Protein AF-A0A527VVX3-F1 (afdb_monomer)

Secondary structure (DSSP, 8-state):
-HHHHHHHHHHHHHHHHHHHHHHS--TTS--HHHHHHHHHHHHHHHHHHHHHTTSS-HHHHHHHHHHHHHHHHHHHHHSS--TTHHHHHHHHHHHHHHHHHHHHHHHHHHHHHH---

Radius of gyration: 27.34 Å; Cα contacts (8 Å, |Δi|>4): 27; chains: 1; bounding box: 59×24×74 Å

Solvent-accessible surface area (backbone atoms only — not comparable to full-atom values): 6776 Å² total; per-residue (Å²): 107,70,66,59,53,51,52,50,50,52,51,52,51,54,52,48,64,62,47,48,67,74,68,53,63,68,82,81,56,75,57,79,50,60,62,54,48,52,54,54,52,52,51,53,54,48,51,52,50,35,42,76,68,64,77,40,56,72,73,59,48,52,54,50,50,53,51,54,51,53,51,52,53,51,40,60,53,63,70,52,68,63,80,71,58,60,55,60,54,49,52,53,50,50,53,51,52,50,57,62,51,44,54,60,53,49,52,52,52,49,42,71,73,74,47,81,135

Sequence (117 aa):
MLFWVIAAILTLGASLAVLLPLTGGMKGASAPGDHDLEVYRDQLSELDRDVARGLIQPGEAEEARAEIGRRILRLGAAERPASASASSSRGIRLVASLAVLAVPLLSWGLYGVLGSP

Mean predicted aligned error: 15.6 Å

pLDDT: mean 73.77, std 14.81, range [43.34, 94.0]

Structure (mmCIF, N/CA/C/O backbone):
data_AF-A0A527VVX3-F1
#
_entry.id   AF-A0A527VVX3-F1
#
loop_
_atom_site.group_PDB
_atom_site.id
_atom_site.type_symbol
_atom_site.label_atom_id
_atom_site.label_alt_id
_atom_site.label_comp_id
_atom_site.label_asym_id
_atom_site.label_entity_id
_atom_site.label_seq_id
_atom_site.pdbx_PDB_ins_code
_atom_site.Cartn_x
_atom_site.Cartn_y
_atom_site.Cartn_z
_atom_site.occupancy
_atom_site.B_iso_or_equiv
_atom_site.auth_seq_id
_atom_site.auth_comp_id
_atom_site.auth_asym_id
_atom_site.auth_atom_id
_atom_site.pdbx_PDB_model_num
ATOM 1 N N . MET A 1 1 ? 18.051 0.541 -43.950 1.00 62.31 1 MET A N 1
ATOM 2 C CA . MET A 1 1 ? 16.821 1.240 -43.507 1.00 62.31 1 MET A CA 1
ATOM 3 C C . MET A 1 1 ? 15.916 0.354 -42.662 1.00 62.31 1 MET A C 1
ATOM 5 O O . MET A 1 1 ? 15.690 0.702 -41.515 1.00 62.31 1 MET A O 1
ATOM 9 N N . LEU A 1 2 ? 15.484 -0.817 -43.148 1.00 69.88 2 LEU A N 1
ATO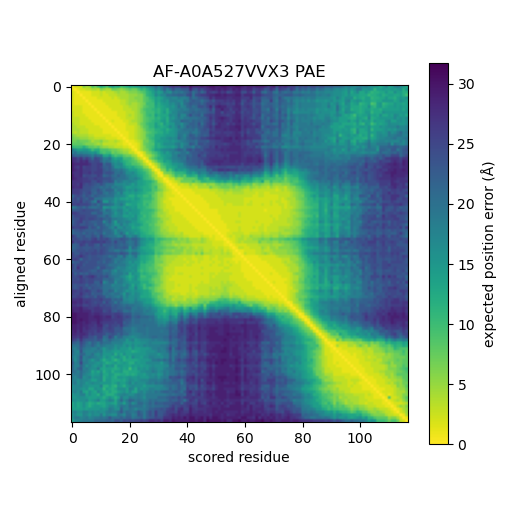M 10 C CA . LEU A 1 2 ? 14.650 -1.751 -42.370 1.00 69.88 2 LEU A CA 1
ATOM 11 C C . LEU A 1 2 ? 15.281 -2.163 -41.024 1.00 69.88 2 LEU A C 1
ATOM 13 O O . LEU A 1 2 ? 14.618 -2.131 -39.996 1.00 69.88 2 LEU A O 1
ATOM 17 N N . PHE A 1 3 ? 16.582 -2.474 -41.025 1.00 73.69 3 PHE A N 1
ATOM 18 C CA . PHE A 1 3 ? 17.336 -2.799 -39.809 1.00 73.69 3 PHE A CA 1
ATOM 19 C C . PHE A 1 3 ? 17.256 -1.689 -38.749 1.00 73.69 3 PHE A C 1
ATOM 21 O O . PHE A 1 3 ? 16.925 -1.957 -37.601 1.00 73.69 3 PHE A O 1
ATOM 28 N N . TRP A 1 4 ? 17.482 -0.437 -39.155 1.00 74.50 4 TRP A N 1
ATOM 29 C CA . TRP A 1 4 ? 17.422 0.728 -38.270 1.00 74.50 4 TRP A CA 1
ATOM 30 C C . TRP A 1 4 ? 16.022 0.963 -37.699 1.00 74.50 4 TRP A C 1
ATOM 32 O O . TRP A 1 4 ? 15.886 1.298 -36.526 1.00 74.50 4 TRP A O 1
ATOM 42 N N . VAL A 1 5 ? 14.979 0.721 -38.496 1.00 70.31 5 VAL A N 1
ATOM 43 C CA . VAL A 1 5 ? 13.583 0.804 -38.041 1.00 70.31 5 VAL A CA 1
ATOM 44 C C . VAL A 1 5 ? 13.283 -0.279 -37.001 1.00 70.31 5 VAL A C 1
ATOM 46 O O . VAL A 1 5 ? 12.719 0.021 -35.952 1.00 70.31 5 VAL A O 1
ATOM 49 N N . ILE A 1 6 ? 13.709 -1.521 -37.243 1.00 71.25 6 ILE A N 1
ATOM 50 C CA . ILE A 1 6 ? 13.518 -2.637 -36.303 1.00 71.25 6 ILE A CA 1
ATOM 51 C C . ILE A 1 6 ? 14.288 -2.383 -35.000 1.00 71.25 6 ILE A C 1
ATOM 53 O O . ILE A 1 6 ? 13.728 -2.540 -33.916 1.00 71.25 6 ILE A O 1
ATOM 57 N N . ALA A 1 7 ? 15.539 -1.931 -35.093 1.00 73.69 7 ALA A N 1
ATOM 58 C CA . ALA A 1 7 ? 16.358 -1.591 -33.934 1.00 73.69 7 ALA A CA 1
ATOM 59 C C . ALA A 1 7 ? 15.728 -0.467 -33.092 1.00 73.69 7 ALA A C 1
ATOM 61 O O . ALA A 1 7 ? 15.674 -0.574 -31.864 1.00 73.69 7 ALA A O 1
ATOM 62 N N . ALA A 1 8 ? 15.188 0.576 -33.733 1.00 72.06 8 ALA A N 1
ATOM 63 C CA . ALA A 1 8 ? 14.502 1.665 -33.042 1.00 72.06 8 ALA A CA 1
ATOM 64 C C . ALA A 1 8 ? 13.235 1.181 -32.316 1.00 72.06 8 ALA A C 1
ATOM 66 O O . ALA A 1 8 ? 13.029 1.519 -31.150 1.00 72.06 8 ALA A O 1
ATOM 67 N N . ILE A 1 9 ? 12.422 0.340 -32.967 1.00 74.50 9 ILE A N 1
ATOM 68 C CA . ILE A 1 9 ? 11.197 -0.221 -32.377 1.00 74.50 9 ILE A CA 1
ATOM 69 C C . ILE A 1 9 ? 11.523 -1.117 -31.177 1.00 74.50 9 ILE A C 1
ATOM 71 O O . ILE A 1 9 ? 10.902 -0.972 -30.125 1.00 74.50 9 ILE A O 1
ATOM 75 N N . LEU A 1 10 ? 12.510 -2.009 -31.302 1.00 77.75 10 LEU A N 1
ATOM 76 C CA . LEU A 1 10 ? 12.917 -2.900 -30.211 1.00 77.75 10 LEU A CA 1
ATOM 77 C C . LEU A 1 10 ? 13.458 -2.116 -29.010 1.00 77.75 10 LEU A C 1
ATOM 79 O O . LEU A 1 10 ? 13.114 -2.422 -27.871 1.00 77.75 10 LEU A O 1
ATOM 83 N N . THR A 1 11 ? 14.244 -1.068 -29.259 1.00 79.44 11 THR A N 1
ATOM 84 C CA . THR A 1 11 ? 14.802 -0.211 -28.202 1.00 79.44 11 THR A CA 1
ATOM 85 C C . THR A 1 11 ? 13.707 0.575 -27.483 1.00 79.44 11 THR A C 1
ATOM 87 O O . THR A 1 11 ? 13.695 0.643 -26.251 1.00 79.44 11 THR A O 1
ATOM 90 N N . LEU A 1 12 ? 12.755 1.135 -28.235 1.00 75.94 12 LEU A N 1
ATOM 91 C CA . LEU A 1 12 ? 11.617 1.856 -27.671 1.00 75.94 12 LEU A CA 1
ATOM 92 C C . LEU A 1 12 ? 10.724 0.915 -26.849 1.00 75.94 12 LEU A C 1
ATOM 94 O O . LEU A 1 12 ? 10.344 1.251 -25.728 1.00 75.94 12 LEU A O 1
ATOM 98 N N . GLY A 1 13 ? 10.448 -0.281 -27.374 1.00 78.06 13 GLY A N 1
ATOM 99 C CA . GLY A 1 13 ? 9.674 -1.318 -26.696 1.00 78.06 13 GLY A CA 1
ATOM 100 C C . GLY A 1 13 ? 10.327 -1.787 -25.395 1.00 78.06 13 GLY A C 1
ATOM 101 O O . GLY A 1 13 ? 9.659 -1.835 -24.364 1.00 78.06 13 GLY A O 1
ATOM 102 N N . ALA A 1 14 ? 11.635 -2.054 -25.409 1.00 78.00 14 ALA A N 1
ATOM 103 C CA . ALA A 1 14 ? 12.387 -2.438 -24.214 1.00 78.00 14 ALA A CA 1
ATOM 104 C C . ALA A 1 14 ? 12.400 -1.316 -23.161 1.00 78.00 14 ALA A C 1
ATOM 106 O O . ALA A 1 14 ? 12.185 -1.570 -21.977 1.00 78.00 14 ALA A O 1
ATOM 107 N N . SER A 1 15 ? 12.570 -0.065 -23.596 1.00 73.75 15 SER A N 1
ATOM 108 C CA . SER A 1 15 ? 12.538 1.110 -22.716 1.00 73.75 15 SER A CA 1
ATOM 109 C C . SER A 1 15 ? 11.170 1.276 -22.046 1.00 73.75 15 SER A C 1
ATOM 111 O O . SER A 1 15 ? 11.086 1.456 -20.832 1.00 73.75 15 SER A O 1
ATOM 113 N N . LEU A 1 16 ? 10.087 1.161 -22.822 1.00 74.19 16 LEU A N 1
ATOM 114 C CA . LEU A 1 16 ? 8.714 1.220 -22.318 1.00 74.19 16 LEU A CA 1
ATOM 115 C C . LEU A 1 16 ? 8.417 0.071 -21.350 1.00 74.19 16 LEU A C 1
ATOM 117 O O . LEU A 1 16 ? 7.858 0.318 -20.285 1.00 74.19 16 LEU A O 1
ATOM 121 N N . ALA A 1 17 ? 8.842 -1.155 -21.663 1.00 78.25 17 ALA A N 1
ATOM 122 C CA . ALA A 1 17 ? 8.655 -2.317 -20.795 1.00 78.25 17 ALA A CA 1
ATOM 123 C C . ALA A 1 17 ? 9.316 -2.142 -19.415 1.00 78.25 17 ALA A C 1
ATOM 125 O O . ALA A 1 17 ? 8.766 -2.601 -18.418 1.00 78.25 17 ALA A O 1
ATOM 126 N N . VAL A 1 18 ? 10.450 -1.437 -19.340 1.00 72.19 18 VAL A N 1
ATOM 127 C CA . VAL A 1 18 ? 11.120 -1.098 -18.071 1.00 72.19 18 VAL A CA 1
ATOM 128 C C . VAL A 1 18 ? 10.449 0.088 -17.363 1.00 72.19 18 VAL A C 1
ATOM 130 O O . VAL A 1 18 ? 10.367 0.113 -16.136 1.00 72.19 18 VAL A O 1
ATOM 133 N N . LEU A 1 19 ? 9.925 1.064 -18.110 1.00 67.00 19 LEU A N 1
ATOM 134 C CA . LEU A 1 19 ? 9.245 2.251 -17.568 1.00 67.00 19 LEU A CA 1
ATOM 135 C C . LEU A 1 19 ? 7.821 1.969 -17.049 1.00 67.00 19 LEU A C 1
ATOM 137 O O . LEU A 1 19 ? 7.354 2.649 -16.130 1.00 67.00 19 LEU A O 1
ATOM 141 N N . LEU A 1 20 ? 7.125 0.971 -17.597 1.00 65.81 20 LEU A N 1
ATOM 142 C CA . LEU A 1 20 ? 5.769 0.584 -17.188 1.00 65.81 20 LEU A CA 1
ATOM 143 C C . LEU A 1 20 ? 5.682 0.179 -15.696 1.00 65.81 20 LEU A C 1
ATOM 145 O O . LEU A 1 20 ? 4.868 0.763 -14.977 1.00 65.81 20 LEU A O 1
ATOM 149 N N . PRO A 1 21 ? 6.539 -0.720 -15.173 1.00 64.12 21 PRO A N 1
ATOM 150 C CA . PRO A 1 21 ? 6.578 -1.056 -13.746 1.00 64.12 21 PRO A CA 1
ATOM 151 C C . PRO A 1 21 ? 6.937 0.132 -12.843 1.00 64.12 21 PRO A C 1
ATOM 153 O O . PRO A 1 21 ? 6.484 0.215 -11.707 1.00 64.12 21 PRO A O 1
ATOM 156 N N . LEU A 1 22 ? 7.742 1.078 -13.342 1.00 59.88 22 LEU A N 1
ATOM 157 C CA . LEU A 1 22 ? 8.190 2.255 -12.584 1.00 59.88 22 LEU A CA 1
ATOM 158 C C . LEU A 1 22 ? 7.097 3.333 -12.445 1.00 59.88 22 LEU A C 1
ATOM 160 O O . LEU A 1 22 ? 7.116 4.132 -11.497 1.00 59.88 22 LEU A O 1
ATOM 164 N N . THR A 1 23 ? 6.159 3.376 -13.394 1.00 63.00 23 THR A N 1
ATOM 165 C CA . THR A 1 23 ? 5.043 4.337 -13.447 1.00 63.00 23 THR A CA 1
ATOM 166 C C . THR A 1 23 ? 3.762 3.776 -12.833 1.00 63.00 23 THR A C 1
ATOM 168 O O . THR A 1 23 ? 3.026 4.517 -12.177 1.00 63.00 23 THR A O 1
ATOM 171 N N . GLY A 1 24 ? 3.535 2.468 -12.955 1.00 54.66 24 GLY A N 1
ATOM 172 C CA . GLY A 1 24 ? 2.513 1.733 -12.224 1.00 54.66 24 GLY A CA 1
ATOM 173 C C . GLY A 1 24 ? 2.931 1.519 -10.774 1.00 54.66 24 GLY A C 1
ATOM 174 O O . GLY A 1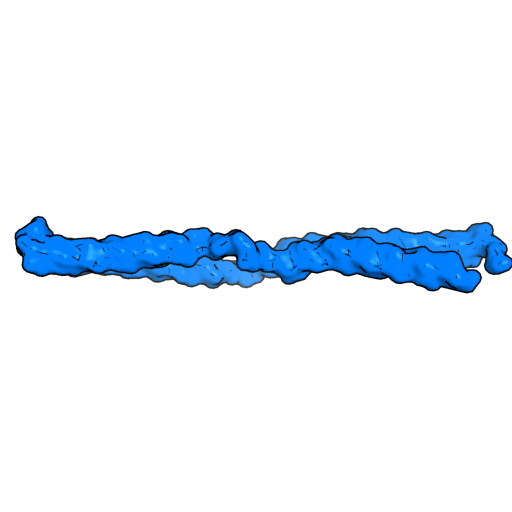 24 ? 3.300 0.412 -10.402 1.00 54.66 24 GLY A O 1
ATOM 175 N N . GLY A 1 25 ? 2.885 2.576 -9.953 1.00 52.00 25 GLY A N 1
ATOM 176 C CA . GLY A 1 25 ? 3.018 2.435 -8.499 1.00 52.00 25 GLY A CA 1
ATOM 177 C C . GLY A 1 25 ? 2.138 1.282 -8.022 1.00 52.00 25 GLY A C 1
ATOM 178 O O . GLY A 1 25 ? 1.005 1.208 -8.480 1.00 52.00 25 GLY A O 1
ATOM 179 N N . MET A 1 26 ? 2.713 0.386 -7.210 1.00 49.09 26 MET A N 1
ATOM 180 C CA . MET A 1 26 ? 2.215 -0.894 -6.667 1.00 49.09 26 MET A CA 1
ATOM 181 C C . MET A 1 26 ? 0.685 -1.025 -6.488 1.00 49.09 26 MET A C 1
ATOM 183 O O . MET A 1 26 ? 0.200 -1.261 -5.391 1.00 49.09 26 MET A O 1
ATOM 187 N N . LYS A 1 27 ? -0.094 -0.953 -7.571 1.00 48.88 27 LYS A N 1
ATOM 188 C CA . LYS A 1 27 ? -1.563 -1.046 -7.557 1.00 48.88 27 LYS A CA 1
ATOM 189 C C . LYS A 1 27 ? -2.064 -2.440 -7.166 1.00 48.88 27 LYS A C 1
ATOM 191 O O . LYS A 1 27 ? -3.259 -2.614 -6.984 1.00 48.88 27 LYS A O 1
ATOM 196 N N . GLY A 1 28 ? -1.164 -3.421 -7.074 1.00 46.31 28 GLY A N 1
ATOM 197 C CA . GLY A 1 28 ? -1.466 -4.795 -6.670 1.00 46.31 28 GLY A CA 1
ATOM 198 C C . GLY A 1 28 ? -1.062 -5.149 -5.239 1.00 46.31 28 GLY A C 1
ATOM 199 O O . GLY A 1 28 ? -1.371 -6.248 -4.799 1.00 46.31 28 GLY A O 1
ATOM 200 N N . ALA A 1 29 ? -0.384 -4.259 -4.510 1.00 47.69 29 ALA A N 1
ATOM 201 C CA . ALA A 1 29 ? -0.269 -4.410 -3.068 1.00 47.69 29 ALA A CA 1
ATOM 202 C C . ALA A 1 29 ? -1.424 -3.603 -2.489 1.00 47.69 29 ALA A C 1
ATOM 204 O O . ALA A 1 29 ? -1.348 -2.374 -2.492 1.00 47.69 29 ALA A O 1
ATOM 205 N N . SER A 1 30 ? -2.506 -4.275 -2.075 1.00 45.44 30 SER A N 1
ATOM 206 C CA . SER A 1 30 ? -3.529 -3.660 -1.225 1.00 45.44 30 SER A CA 1
ATOM 207 C C . SER A 1 30 ? -2.810 -2.772 -0.219 1.00 45.44 30 SER A C 1
ATOM 209 O O . SER A 1 30 ? -1.851 -3.229 0.415 1.00 45.44 30 SER A O 1
ATOM 211 N N . ALA A 1 31 ? -3.173 -1.488 -0.174 1.00 54.97 31 ALA A N 1
ATOM 212 C CA . ALA A 1 31 ? -2.538 -0.564 0.748 1.00 54.97 31 ALA A CA 1
ATOM 213 C C . ALA A 1 31 ? -2.589 -1.222 2.136 1.00 54.97 31 ALA A C 1
ATOM 215 O O . ALA A 1 31 ? -3.646 -1.742 2.495 1.00 54.97 31 ALA A O 1
ATOM 216 N N . PRO A 1 32 ? -1.482 -1.271 2.898 1.00 55.56 32 PRO A N 1
ATOM 217 C CA . PRO A 1 32 ? -1.468 -1.933 4.202 1.00 55.56 32 PRO A CA 1
ATOM 218 C C . PRO A 1 32 ? -2.617 -1.499 5.133 1.00 55.56 32 PRO A C 1
ATOM 220 O O . PRO A 1 32 ? -2.991 -2.258 6.014 1.00 55.56 32 PRO A O 1
ATOM 223 N N . GLY A 1 33 ? -3.215 -0.320 4.905 1.00 60.75 33 GLY A N 1
ATOM 224 C CA . GLY A 1 33 ? -4.373 0.179 5.644 1.00 60.75 33 GLY A CA 1
ATOM 225 C C . GLY A 1 33 ? -5.732 -0.428 5.268 1.00 60.75 33 GLY A C 1
ATOM 226 O O . GLY A 1 33 ? -6.594 -0.490 6.141 1.00 60.75 33 GLY A O 1
ATOM 227 N N . ASP A 1 34 ? -5.940 -0.918 4.041 1.00 65.50 34 ASP A N 1
ATOM 228 C CA . ASP A 1 34 ? -7.260 -1.399 3.589 1.00 65.50 34 ASP A CA 1
ATOM 229 C C . ASP A 1 34 ? -7.691 -2.676 4.330 1.00 65.50 34 ASP A C 1
ATOM 231 O O . ASP A 1 34 ? -8.846 -2.800 4.744 1.00 65.50 34 ASP A O 1
ATOM 235 N N . HIS A 1 35 ? -6.757 -3.611 4.541 1.00 72.50 35 HIS A N 1
ATOM 236 C CA . HIS A 1 35 ? -7.042 -4.855 5.260 1.00 72.50 35 HIS A CA 1
ATOM 237 C C . HIS A 1 35 ? -7.262 -4.605 6.758 1.00 72.50 35 HIS A C 1
ATOM 239 O O . HIS A 1 35 ? -8.204 -5.132 7.348 1.00 72.50 35 HIS A O 1
ATOM 245 N N . ASP A 1 36 ? -6.450 -3.732 7.361 1.00 81.06 36 ASP A N 1
ATOM 246 C CA . ASP A 1 36 ? -6.583 -3.380 8.775 1.00 81.06 36 ASP A CA 1
ATOM 247 C C . ASP A 1 36 ? -7.917 -2.659 9.055 1.00 81.06 36 ASP A C 1
ATOM 249 O O . ASP A 1 36 ? -8.541 -2.869 10.096 1.00 81.06 36 ASP A O 1
ATOM 253 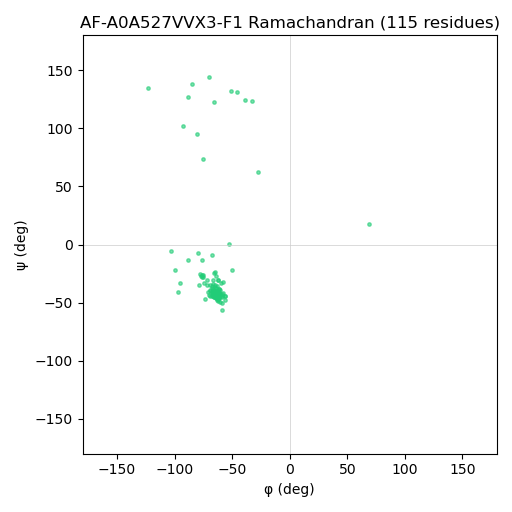N N . LEU A 1 37 ? -8.403 -1.839 8.115 1.00 85.44 37 LEU A N 1
ATOM 254 C CA . LEU A 1 37 ? -9.687 -1.144 8.233 1.00 85.44 37 LEU A CA 1
ATOM 255 C C . LEU A 1 37 ? -10.867 -2.132 8.255 1.00 85.44 37 LEU A C 1
ATOM 257 O O . LEU A 1 37 ? -11.794 -1.963 9.050 1.00 85.44 37 LEU A O 1
ATOM 261 N N . GLU A 1 38 ? -10.843 -3.167 7.412 1.00 86.75 38 GLU A N 1
ATOM 262 C CA . GLU A 1 38 ? -11.875 -4.212 7.402 1.00 86.75 38 GLU A CA 1
ATOM 263 C C . GLU A 1 38 ? -11.931 -4.957 8.744 1.00 86.75 38 GLU A C 1
ATOM 265 O O . GLU A 1 38 ? -13.013 -5.105 9.318 1.00 86.75 38 GLU A O 1
ATOM 270 N N . VAL A 1 39 ? -10.768 -5.297 9.311 1.00 88.88 39 VAL A N 1
ATOM 271 C CA . VAL A 1 39 ? -10.661 -5.916 10.642 1.00 88.88 39 VAL A CA 1
ATOM 272 C C . VAL A 1 39 ? -11.233 -5.004 11.734 1.00 88.88 39 VAL A C 1
ATOM 274 O O . VAL A 1 39 ? -12.001 -5.460 12.581 1.00 88.88 39 VAL A O 1
ATOM 277 N N . TYR A 1 40 ? -10.924 -3.703 11.719 1.00 89.50 40 TYR A N 1
ATOM 278 C CA . TYR A 1 40 ? -11.470 -2.772 12.712 1.00 89.50 40 TYR A CA 1
ATOM 279 C C . TYR A 1 40 ? -12.989 -2.571 12.592 1.00 89.50 40 TYR A C 1
ATOM 281 O O . TYR A 1 40 ? -13.651 -2.345 13.608 1.00 89.50 40 TYR A O 1
ATOM 289 N N . ARG A 1 41 ? -13.572 -2.667 11.386 1.00 89.94 41 ARG A N 1
ATOM 290 C CA . ARG A 1 41 ? -15.040 -2.664 11.224 1.00 89.94 41 ARG A CA 1
ATOM 291 C C . ARG A 1 41 ? -15.672 -3.909 11.828 1.00 89.94 41 ARG A C 1
ATOM 293 O O . ARG A 1 41 ? -16.714 -3.790 12.471 1.00 89.94 41 ARG A O 1
ATOM 300 N N . ASP A 1 42 ? -15.054 -5.069 11.630 1.00 93.19 42 ASP A N 1
ATOM 301 C CA . ASP A 1 42 ? -15.552 -6.316 12.203 1.00 93.19 42 ASP A CA 1
ATOM 302 C C . ASP A 1 42 ? -15.524 -6.261 13.739 1.00 93.19 42 ASP A C 1
ATOM 304 O O . ASP A 1 42 ? -16.544 -6.534 14.371 1.00 93.19 42 ASP A O 1
ATOM 308 N N . GLN A 1 43 ? -14.440 -5.738 14.329 1.00 93.19 43 GLN A N 1
ATOM 309 C CA . GLN A 1 43 ? -14.321 -5.508 15.780 1.00 93.19 43 GLN A CA 1
ATOM 310 C C . GLN A 1 43 ? -15.415 -4.591 16.340 1.00 93.19 43 GLN A C 1
ATOM 312 O O . GLN A 1 43 ? -15.963 -4.856 17.406 1.00 93.19 43 GLN A O 1
ATOM 317 N N . LEU A 1 44 ? -15.760 -3.516 15.625 1.00 93.94 44 LEU A N 1
ATOM 318 C CA . LEU A 1 44 ? -16.875 -2.640 15.999 1.00 93.94 44 LEU A CA 1
ATOM 319 C C . LEU A 1 44 ? -18.209 -3.398 16.004 1.00 93.94 44 LEU A C 1
ATOM 321 O O . LEU A 1 44 ? -19.014 -3.222 16.915 1.00 93.94 44 LEU A O 1
ATOM 325 N N . SER A 1 45 ? -18.423 -4.262 15.010 1.00 93.94 45 SER A N 1
ATOM 326 C CA . SER A 1 45 ? -19.640 -5.071 14.913 1.00 93.94 45 SER A CA 1
ATOM 327 C C . SER A 1 45 ? -19.725 -6.143 16.004 1.00 93.94 45 SER A C 1
ATOM 329 O O . SER A 1 45 ? -20.813 -6.446 16.495 1.00 93.94 45 SER A O 1
ATOM 331 N N . GLU A 1 46 ? -18.586 -6.711 16.402 1.00 93.25 46 GLU A N 1
ATOM 332 C CA . GLU A 1 46 ? -18.498 -7.679 17.489 1.00 93.25 46 GLU A CA 1
ATOM 333 C C . GLU A 1 46 ? -18.766 -7.013 18.840 1.00 93.25 46 GLU A C 1
ATOM 335 O O . GLU A 1 46 ? -19.606 -7.499 19.598 1.00 93.25 46 GLU A O 1
ATOM 340 N N . LEU A 1 47 ? -18.171 -5.839 19.072 1.00 93.25 47 LEU A N 1
ATOM 341 C CA . LEU A 1 47 ? -18.420 -5.023 20.258 1.00 93.25 47 LEU A CA 1
ATOM 342 C C . LEU A 1 47 ? -19.911 -4.681 20.409 1.00 93.25 47 LEU A C 1
ATOM 344 O O . LEU A 1 47 ? -20.472 -4.830 21.493 1.00 93.25 47 LEU A O 1
ATOM 348 N N . ASP A 1 48 ? -20.583 -4.293 19.321 1.00 92.44 48 ASP A N 1
ATOM 349 C CA . ASP A 1 48 ? -22.026 -4.020 19.336 1.00 92.44 48 ASP A CA 1
ATOM 350 C C . ASP A 1 48 ? -22.856 -5.257 19.708 1.00 92.44 48 ASP A C 1
ATOM 352 O O . ASP A 1 48 ? -23.838 -5.159 20.451 1.00 92.44 48 ASP A O 1
ATOM 356 N N . ARG A 1 49 ? -22.455 -6.443 19.232 1.00 93.94 49 ARG A N 1
ATOM 357 C CA . ARG A 1 49 ? -23.108 -7.708 19.599 1.00 93.94 49 ARG A CA 1
ATOM 358 C C . ARG A 1 49 ? -22.878 -8.048 21.069 1.00 93.94 49 ARG A C 1
ATOM 360 O O . ARG A 1 49 ? -23.809 -8.518 21.717 1.00 93.94 49 ARG A O 1
ATOM 367 N N . ASP A 1 50 ? -21.684 -7.816 21.604 1.00 93.12 50 ASP A N 1
ATOM 368 C CA . ASP A 1 50 ? -21.371 -8.067 23.016 1.00 93.12 50 ASP A CA 1
ATOM 369 C C . ASP A 1 50 ? -22.137 -7.149 23.965 1.00 93.12 50 ASP A C 1
ATOM 371 O O . ASP A 1 50 ? -22.646 -7.610 24.992 1.00 93.12 50 ASP A O 1
ATOM 375 N N . VAL A 1 51 ? -22.309 -5.881 23.586 1.00 93.56 51 VAL A N 1
ATOM 376 C CA . VAL A 1 51 ? -23.173 -4.937 24.306 1.00 93.56 51 VAL A CA 1
ATOM 377 C C . VAL A 1 51 ? -24.627 -5.391 24.254 1.00 93.56 51 VAL A C 1
ATOM 379 O O . VAL A 1 51 ? -25.294 -5.436 25.286 1.00 93.56 51 VAL A O 1
ATOM 382 N N . ALA A 1 52 ? -25.122 -5.796 23.079 1.00 91.69 52 ALA A N 1
ATOM 383 C CA . ALA A 1 52 ? -26.487 -6.300 22.933 1.00 91.69 52 ALA A CA 1
ATOM 384 C C . ALA A 1 52 ? -26.737 -7.585 23.747 1.00 91.69 52 ALA A C 1
ATOM 386 O O . ALA A 1 52 ? -27.851 -7.812 24.218 1.00 91.69 52 ALA A O 1
ATOM 387 N N . ARG A 1 53 ? -25.701 -8.412 23.942 1.00 93.62 53 ARG A N 1
ATOM 388 C CA . ARG A 1 53 ? -25.729 -9.601 24.810 1.00 93.62 53 ARG A CA 1
ATOM 389 C C . ARG A 1 53 ? -25.575 -9.279 26.301 1.00 93.62 53 ARG A C 1
ATOM 391 O O . ARG A 1 53 ? -25.706 -10.188 27.117 1.00 93.62 53 ARG A O 1
ATOM 398 N N . GLY A 1 54 ? -25.294 -8.026 26.663 1.00 89.94 54 GLY A N 1
ATOM 399 C CA . GLY A 1 54 ? -25.039 -7.607 28.042 1.00 89.94 54 GLY A CA 1
ATOM 400 C C . GLY A 1 54 ? -23.729 -8.147 28.623 1.00 89.94 54 GLY A C 1
ATOM 401 O O . GLY A 1 54 ? -23.573 -8.169 29.840 1.00 89.94 54 GLY A O 1
ATOM 402 N N . LEU A 1 55 ? -22.803 -8.606 27.773 1.00 89.62 55 LEU A N 1
ATOM 403 C CA . LEU A 1 55 ? -21.494 -9.120 28.194 1.00 89.62 55 LEU A CA 1
ATOM 404 C C . LEU A 1 55 ? -20.515 -7.991 28.527 1.00 89.62 55 LEU A C 1
ATOM 406 O O . LEU A 1 55 ? -19.596 -8.193 29.315 1.00 89.62 55 LEU A O 1
ATOM 410 N N . ILE A 1 56 ? -20.724 -6.814 27.935 1.00 89.69 56 ILE A N 1
ATOM 411 C CA . ILE A 1 56 ? -19.909 -5.617 28.137 1.00 89.69 56 ILE A CA 1
ATOM 412 C C . ILE A 1 56 ? -20.819 -4.492 28.614 1.00 89.69 56 ILE A C 1
ATOM 414 O O . ILE A 1 56 ? -21.904 -4.275 28.065 1.00 89.69 56 ILE A O 1
ATOM 418 N N . GLN A 1 57 ? -20.378 -3.761 29.637 1.00 92.31 57 GLN A N 1
ATOM 419 C CA . GLN A 1 57 ? -21.124 -2.603 30.107 1.00 92.31 57 GLN A CA 1
ATOM 420 C C . GLN A 1 57 ? -21.059 -1.456 29.090 1.00 92.31 57 GLN A C 1
ATOM 422 O O . GLN A 1 57 ? -20.010 -1.218 28.491 1.00 92.31 57 GLN A O 1
ATOM 427 N N . PRO A 1 58 ? -22.137 -0.670 28.928 1.00 86.75 58 PRO A N 1
ATOM 428 C CA . PRO A 1 58 ? -22.181 0.403 27.935 1.00 86.75 58 PRO A CA 1
ATOM 429 C C . PRO A 1 58 ? -21.068 1.447 28.123 1.00 86.75 58 PRO A C 1
ATOM 431 O O . PRO A 1 58 ? -20.554 1.967 27.141 1.00 86.75 58 PRO A O 1
ATOM 434 N N . GLY A 1 59 ? -20.643 1.716 29.364 1.00 87.00 59 GLY A N 1
ATOM 435 C CA . GLY A 1 59 ? -19.523 2.627 29.634 1.00 87.00 59 GLY A CA 1
ATOM 436 C C . GLY A 1 59 ? -18.172 2.111 29.121 1.00 87.00 59 GLY A C 1
ATOM 437 O O . GLY A 1 59 ? -17.405 2.877 28.546 1.00 87.00 59 GLY A O 1
ATOM 438 N N . GLU A 1 60 ? -17.908 0.812 29.270 1.00 89.19 60 GLU A N 1
ATOM 439 C CA . GLU A 1 60 ? -16.686 0.163 28.770 1.00 89.19 60 GLU A CA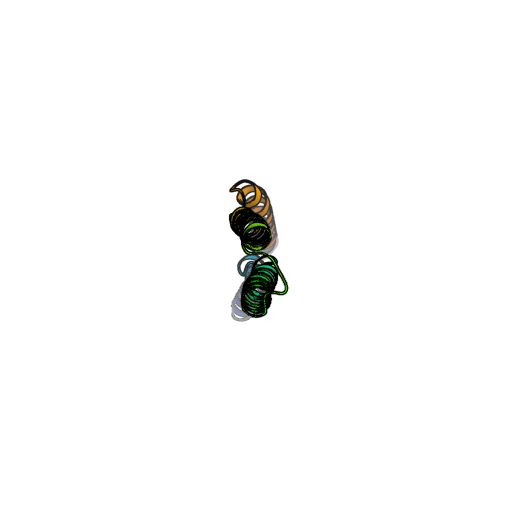 1
ATOM 440 C C . GLU A 1 60 ? -16.704 0.057 27.238 1.00 89.19 60 GLU A C 1
ATOM 442 O O . GLU A 1 60 ? -15.679 0.226 26.576 1.00 89.19 60 GLU A O 1
ATOM 447 N N . ALA A 1 61 ? -17.887 -0.158 26.655 1.00 91.81 61 ALA A N 1
ATOM 448 C CA . ALA A 1 61 ? -18.060 -0.210 25.210 1.00 91.81 61 ALA A CA 1
ATOM 449 C C . ALA A 1 61 ? -17.800 1.139 24.527 1.00 91.81 61 ALA A C 1
ATOM 451 O O . ALA A 1 61 ? -17.170 1.175 23.471 1.00 91.81 61 ALA A O 1
ATOM 452 N N . GLU A 1 62 ? -18.236 2.251 25.122 1.00 92.12 62 GLU A N 1
ATOM 453 C CA . GLU A 1 62 ? -17.943 3.592 24.601 1.00 92.12 62 GLU A CA 1
ATOM 454 C C . GLU A 1 62 ? -16.435 3.888 24.603 1.00 92.12 62 GLU A C 1
ATOM 456 O O . GLU A 1 62 ? -15.900 4.428 23.629 1.00 92.12 62 GLU A O 1
ATOM 461 N N . GLU A 1 63 ? -15.719 3.474 25.652 1.00 94.00 63 GLU A N 1
ATOM 462 C CA . GLU A 1 63 ? -14.264 3.631 25.726 1.00 94.00 63 GLU A CA 1
ATOM 463 C C . GLU A 1 63 ? -13.547 2.789 24.655 1.00 94.00 63 GLU A C 1
ATOM 465 O O . GLU A 1 63 ? -12.690 3.300 23.923 1.00 94.00 63 GLU A O 1
ATOM 470 N N . ALA A 1 64 ? -13.956 1.528 24.486 1.00 92.12 64 ALA A N 1
ATOM 471 C CA . ALA A 1 64 ? -13.429 0.646 23.447 1.00 92.12 64 ALA A CA 1
ATOM 472 C C . ALA A 1 64 ? -13.702 1.195 22.034 1.00 92.12 64 ALA A C 1
ATOM 474 O O . ALA A 1 64 ? -12.804 1.227 21.187 1.00 92.12 64 ALA A O 1
ATOM 475 N N . ARG A 1 65 ? -14.915 1.702 21.785 1.00 93.38 65 ARG A N 1
ATOM 476 C CA . ARG A 1 65 ? -15.311 2.316 20.510 1.00 93.38 65 ARG A CA 1
ATOM 477 C C . ARG A 1 65 ? -14.463 3.546 20.188 1.00 93.38 65 ARG A C 1
ATOM 479 O O . ARG A 1 65 ? -14.022 3.708 19.046 1.00 93.38 65 ARG A O 1
ATOM 486 N N . ALA A 1 66 ? -14.191 4.386 21.186 1.00 93.50 66 ALA A N 1
ATOM 487 C CA . ALA A 1 66 ?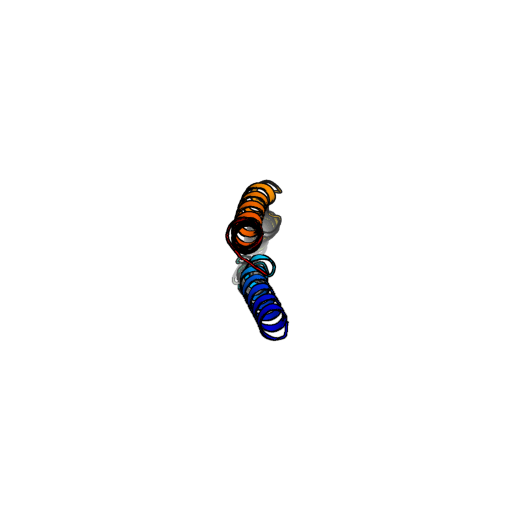 -13.336 5.559 21.033 1.00 93.50 66 ALA A CA 1
ATOM 488 C C . ALA A 1 66 ? -11.887 5.181 20.678 1.00 93.50 66 ALA A C 1
ATOM 490 O O . ALA A 1 66 ? -11.273 5.827 19.824 1.00 93.50 66 ALA A O 1
ATOM 491 N N . GLU A 1 67 ? -11.338 4.126 21.280 1.00 93.00 67 GLU A N 1
ATOM 492 C CA . GLU A 1 67 ? -9.985 3.644 20.983 1.00 93.00 67 GLU A CA 1
ATOM 493 C C . GLU A 1 67 ? -9.885 3.002 19.589 1.00 93.00 67 GLU A C 1
ATOM 495 O O . GLU A 1 67 ? -8.965 3.326 18.831 1.00 93.00 67 GLU A O 1
ATOM 500 N N . ILE A 1 68 ? -10.855 2.167 19.195 1.00 91.56 68 ILE A N 1
ATOM 501 C CA . ILE A 1 68 ? -10.925 1.598 17.837 1.00 91.56 68 ILE A CA 1
ATOM 502 C C . ILE A 1 68 ? -11.017 2.728 16.800 1.00 91.56 68 ILE A C 1
ATOM 504 O O . ILE A 1 68 ? -10.252 2.751 15.834 1.00 91.56 68 ILE A O 1
ATOM 508 N N . GLY A 1 69 ? -11.871 3.730 17.034 1.00 88.94 69 GLY A N 1
ATOM 509 C CA . GLY A 1 69 ? -11.980 4.912 16.176 1.00 88.94 69 GLY A CA 1
ATOM 510 C C . GLY A 1 69 ? -10.666 5.694 16.057 1.00 88.94 69 GLY A C 1
ATOM 511 O O . GLY A 1 69 ? -10.263 6.071 14.955 1.00 88.94 69 GLY A O 1
ATOM 512 N N . ARG A 1 70 ? -9.936 5.884 17.165 1.00 90.12 70 ARG A N 1
ATOM 513 C CA . ARG A 1 70 ? -8.601 6.512 17.147 1.00 90.12 70 ARG A CA 1
ATOM 514 C C . ARG A 1 70 ? -7.598 5.717 16.308 1.00 90.12 70 ARG A C 1
ATOM 516 O O . ARG A 1 70 ? -6.791 6.331 15.609 1.00 90.12 70 ARG A O 1
ATOM 523 N N . ARG A 1 71 ? -7.637 4.381 16.348 1.00 86.75 71 ARG A N 1
ATOM 524 C CA . ARG A 1 71 ? -6.763 3.510 15.536 1.00 86.75 71 ARG A CA 1
ATOM 525 C C . ARG A 1 71 ? -7.088 3.603 14.048 1.00 86.75 71 ARG A C 1
ATOM 527 O O . ARG A 1 71 ? -6.171 3.806 13.256 1.00 86.75 71 ARG A O 1
ATOM 534 N N . ILE A 1 72 ? -8.371 3.591 13.684 1.00 86.81 72 ILE A N 1
ATOM 535 C CA . ILE A 1 72 ? -8.827 3.799 12.298 1.00 86.81 72 ILE A CA 1
ATOM 536 C C . ILE A 1 72 ? -8.355 5.162 11.766 1.00 86.81 72 ILE A C 1
ATOM 538 O O . ILE A 1 72 ? -7.825 5.254 10.660 1.00 86.81 72 ILE A O 1
ATOM 542 N N . LEU A 1 73 ? -8.481 6.230 12.562 1.00 83.88 73 LEU A N 1
ATOM 543 C CA . LEU A 1 73 ? -8.015 7.565 12.165 1.00 83.88 73 LEU A CA 1
ATOM 544 C C . LEU A 1 73 ? -6.493 7.620 11.951 1.00 83.88 73 LEU A C 1
ATOM 546 O O . LEU A 1 73 ? -6.028 8.321 11.052 1.00 83.88 73 LEU A O 1
ATOM 550 N N . ARG A 1 74 ? -5.709 6.876 12.744 1.00 83.06 74 ARG A N 1
ATOM 551 C CA . ARG A 1 74 ? -4.251 6.766 12.564 1.00 83.06 74 ARG A CA 1
ATOM 552 C C . ARG A 1 74 ? -3.879 6.026 11.278 1.00 83.06 74 ARG A C 1
ATOM 554 O O . ARG A 1 74 ? -2.934 6.453 10.619 1.00 83.06 74 ARG A O 1
ATOM 561 N N . LEU A 1 75 ? -4.625 4.988 10.892 1.00 76.94 75 LEU A N 1
ATOM 562 C CA . LEU A 1 75 ? -4.437 4.305 9.604 1.00 76.94 75 LEU A CA 1
ATOM 563 C C . LEU A 1 75 ? -4.701 5.244 8.422 1.00 76.94 75 LEU A C 1
ATOM 565 O O . LEU A 1 75 ? -3.853 5.382 7.546 1.00 76.94 75 LEU A O 1
ATOM 569 N N . GLY A 1 76 ? -5.824 5.971 8.443 1.00 67.62 76 GLY A N 1
ATOM 570 C CA . GLY A 1 76 ? -6.148 6.944 7.393 1.00 67.62 76 GLY A CA 1
ATOM 571 C C . GLY A 1 76 ? -5.161 8.121 7.325 1.00 67.62 76 GLY A C 1
ATOM 572 O O . GLY A 1 76 ? -4.942 8.701 6.261 1.00 67.62 76 GLY A O 1
ATOM 573 N N . ALA A 1 77 ? -4.522 8.472 8.447 1.00 63.69 77 ALA A N 1
ATOM 574 C CA . ALA A 1 77 ? -3.443 9.457 8.478 1.00 63.69 77 ALA A CA 1
ATOM 575 C C . ALA A 1 77 ? -2.121 8.910 7.909 1.00 63.69 77 ALA A C 1
ATOM 577 O O . ALA A 1 77 ? -1.386 9.671 7.284 1.00 63.69 77 ALA A O 1
ATOM 578 N N . ALA A 1 78 ? -1.832 7.616 8.084 1.00 57.09 78 ALA A N 1
ATOM 579 C CA . ALA A 1 78 ? -0.678 6.946 7.479 1.00 57.09 78 ALA A CA 1
ATOM 580 C C . ALA A 1 78 ? -0.843 6.752 5.958 1.00 57.09 78 ALA A C 1
ATOM 582 O O . ALA A 1 78 ? 0.140 6.808 5.219 1.00 57.0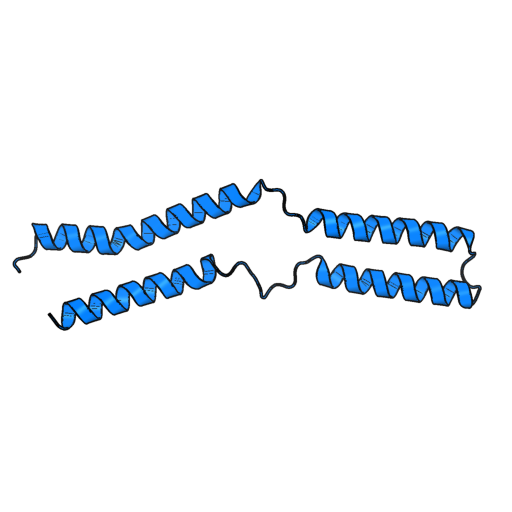9 78 ALA A O 1
ATOM 583 N N . GLU A 1 79 ? -2.082 6.597 5.481 1.00 54.66 79 GLU A N 1
ATOM 584 C CA . GLU A 1 79 ? -2.421 6.532 4.053 1.00 54.66 79 GLU A CA 1
ATOM 585 C C . GLU A 1 79 ? -2.402 7.876 3.330 1.00 54.66 79 GLU A C 1
ATOM 587 O O . GLU A 1 79 ? -2.384 7.889 2.102 1.00 54.66 79 GLU A O 1
ATOM 592 N N . ARG A 1 80 ? -2.362 9.013 4.035 1.00 45.72 80 ARG A N 1
ATOM 593 C CA . ARG A 1 80 ? -1.894 10.264 3.428 1.00 45.72 80 ARG A CA 1
ATOM 594 C C . ARG A 1 80 ? -0.375 10.213 3.465 1.00 45.72 80 ARG A C 1
ATOM 596 O O . ARG A 1 80 ? 0.203 10.590 4.488 1.00 45.72 80 ARG A O 1
ATOM 603 N N . PRO A 1 81 ? 0.311 9.782 2.389 1.00 44.25 81 PRO A N 1
ATOM 604 C CA . PRO A 1 81 ? 1.746 9.824 2.432 1.00 44.25 81 PRO A CA 1
ATOM 605 C C . PRO A 1 81 ? 2.113 11.297 2.480 1.00 44.25 81 PRO A C 1
ATOM 607 O O . PRO A 1 81 ? 1.739 12.096 1.614 1.00 44.25 81 PRO A O 1
ATOM 610 N N . ALA A 1 82 ? 2.843 11.634 3.536 1.00 43.34 82 ALA A N 1
ATOM 611 C CA . ALA A 1 82 ? 3.689 12.796 3.587 1.00 43.34 82 ALA A CA 1
ATOM 612 C C . ALA A 1 82 ? 4.252 13.056 2.184 1.00 43.34 82 ALA A C 1
ATOM 614 O O . ALA A 1 82 ? 4.924 12.209 1.587 1.00 43.34 82 ALA A O 1
ATOM 615 N N . SER A 1 83 ? 4.009 14.262 1.685 1.00 46.53 83 SER A N 1
ATOM 616 C CA . SER A 1 83 ? 4.581 14.835 0.464 1.00 46.53 83 SER A CA 1
ATOM 617 C C . SER A 1 83 ? 6.122 14.785 0.411 1.00 46.53 83 SER A C 1
ATOM 619 O O . SER A 1 83 ? 6.722 15.199 -0.578 1.00 46.53 83 SER A O 1
ATOM 621 N N . ALA A 1 84 ? 6.773 14.234 1.438 1.00 44.62 84 ALA A N 1
ATOM 622 C CA . ALA A 1 84 ? 8.203 14.028 1.562 1.00 44.62 84 ALA A CA 1
ATOM 623 C C . ALA A 1 84 ? 8.761 12.840 0.741 1.00 44.62 84 ALA A C 1
ATOM 625 O O . ALA A 1 84 ? 9.913 12.914 0.318 1.00 44.62 84 ALA A O 1
ATOM 626 N N . SER A 1 85 ? 7.995 11.775 0.440 1.00 45.81 85 SER A N 1
ATOM 627 C CA . SER A 1 85 ? 8.522 10.627 -0.349 1.00 45.81 85 SER A CA 1
ATOM 628 C C . SER A 1 85 ? 8.383 10.788 -1.873 1.00 45.81 85 SER A C 1
ATOM 630 O O . SER A 1 85 ? 9.039 10.097 -2.661 1.00 45.81 85 SER A O 1
ATOM 632 N N . ALA A 1 86 ? 7.584 11.761 -2.320 1.00 49.22 86 ALA A N 1
ATOM 633 C CA . ALA A 1 86 ? 7.462 12.104 -3.736 1.00 49.22 86 ALA A CA 1
ATOM 634 C C . ALA A 1 86 ? 8.780 12.650 -4.321 1.00 49.22 86 ALA A C 1
ATOM 636 O O . ALA A 1 86 ? 9.003 12.557 -5.528 1.00 49.22 86 ALA A O 1
ATOM 637 N N . SER A 1 87 ? 9.665 13.194 -3.477 1.00 50.41 87 SER A N 1
ATOM 638 C CA . SER A 1 87 ? 10.963 13.729 -3.898 1.00 50.41 87 SER A CA 1
ATOM 639 C C . SER A 1 87 ? 11.968 12.621 -4.246 1.00 50.41 87 SER A C 1
ATOM 641 O O . SER A 1 87 ? 12.559 12.649 -5.328 1.00 50.41 87 SER A O 1
ATOM 643 N N . SER A 1 88 ? 12.107 11.587 -3.399 1.00 53.16 88 SER A N 1
ATOM 644 C CA . SER A 1 88 ? 13.082 10.509 -3.649 1.00 53.16 88 SER A CA 1
ATOM 645 C C . SER A 1 88 ? 12.689 9.641 -4.848 1.00 53.16 88 SER A C 1
ATOM 647 O O . SER A 1 88 ? 13.530 9.318 -5.687 1.00 53.16 88 SER A O 1
ATOM 649 N N . SER A 1 89 ? 11.394 9.349 -5.005 1.00 59.88 89 SER A N 1
ATOM 650 C CA . SER A 1 89 ? 10.876 8.604 -6.159 1.00 59.88 89 SER A CA 1
ATOM 651 C C . SER A 1 89 ? 11.011 9.380 -7.472 1.00 59.88 89 SER A C 1
ATOM 653 O O . SER A 1 89 ? 11.285 8.781 -8.511 1.00 59.88 89 SER A O 1
ATOM 655 N N . ARG A 1 90 ? 10.885 10.715 -7.449 1.00 63.22 90 ARG A N 1
ATOM 656 C CA . ARG A 1 90 ? 11.090 11.565 -8.632 1.00 63.22 90 ARG A CA 1
ATOM 657 C C . ARG A 1 90 ? 12.558 11.603 -9.061 1.00 63.22 90 ARG A C 1
ATOM 659 O O . ARG A 1 90 ? 12.821 11.510 -10.256 1.00 63.22 90 ARG A O 1
ATOM 666 N N . GLY A 1 91 ? 13.493 11.665 -8.110 1.00 67.94 91 GLY A N 1
ATOM 667 C CA . GLY A 1 91 ? 14.933 11.589 -8.383 1.00 67.94 91 GLY A CA 1
ATOM 668 C C . GLY A 1 91 ? 15.347 10.249 -8.996 1.00 67.94 91 GLY A C 1
ATOM 669 O O . GLY A 1 91 ? 15.999 10.223 -10.036 1.00 67.94 91 GLY A O 1
ATOM 670 N N . ILE A 1 92 ? 14.886 9.135 -8.420 1.00 68.81 92 ILE A N 1
ATOM 671 C CA . ILE A 1 92 ? 15.161 7.786 -8.943 1.00 68.81 92 ILE A CA 1
ATOM 672 C C . ILE A 1 92 ? 14.565 7.605 -10.347 1.00 68.81 92 ILE A C 1
ATOM 674 O O . ILE A 1 92 ? 15.230 7.072 -11.233 1.00 68.81 92 ILE A O 1
ATOM 678 N N . ARG A 1 93 ? 13.342 8.098 -10.586 1.00 67.94 93 ARG A N 1
ATOM 679 C CA . ARG A 1 93 ? 12.708 8.067 -11.916 1.00 67.94 93 ARG A CA 1
ATOM 680 C C . ARG A 1 93 ? 13.474 8.895 -12.945 1.00 67.94 93 ARG A C 1
ATOM 682 O O . ARG A 1 93 ? 13.660 8.423 -14.062 1.00 67.94 93 ARG A O 1
ATOM 689 N N . LEU A 1 94 ? 13.947 10.085 -12.570 1.00 73.44 94 LEU A N 1
ATOM 690 C CA . LEU A 1 94 ? 14.782 10.928 -13.429 1.00 73.44 94 LEU A CA 1
ATOM 691 C C . LEU A 1 94 ? 16.086 10.219 -13.801 1.00 73.44 94 LEU A C 1
ATOM 693 O O . LEU A 1 94 ? 16.393 10.116 -14.986 1.00 73.44 94 LEU A O 1
ATOM 697 N N . VAL A 1 95 ? 16.802 9.661 -12.823 1.00 73.25 95 VAL A N 1
ATOM 698 C CA . VAL A 1 95 ? 18.057 8.928 -13.060 1.00 73.25 95 VAL A CA 1
ATOM 699 C C . VAL A 1 95 ? 17.828 7.705 -13.950 1.00 73.25 95 VAL A C 1
ATOM 701 O O . VAL A 1 95 ? 18.566 7.513 -14.912 1.00 73.25 95 VAL A O 1
ATOM 704 N N . ALA A 1 96 ? 16.776 6.922 -13.696 1.00 68.75 96 ALA A N 1
ATOM 705 C CA . ALA A 1 96 ? 16.423 5.776 -14.531 1.00 68.75 96 ALA A CA 1
ATOM 706 C C . ALA A 1 96 ? 16.087 6.197 -15.971 1.00 68.75 96 ALA A C 1
ATOM 708 O O . ALA A 1 96 ? 16.581 5.595 -16.921 1.00 68.75 96 ALA A O 1
ATOM 709 N N . SER A 1 97 ? 15.303 7.265 -16.149 1.00 70.12 97 SER A N 1
ATOM 710 C CA . SER A 1 97 ? 14.970 7.783 -17.482 1.00 70.12 97 SER A CA 1
ATOM 711 C C . SER A 1 97 ? 16.199 8.304 -18.236 1.00 70.12 97 SER A C 1
ATOM 713 O O . SER A 1 97 ? 16.357 8.010 -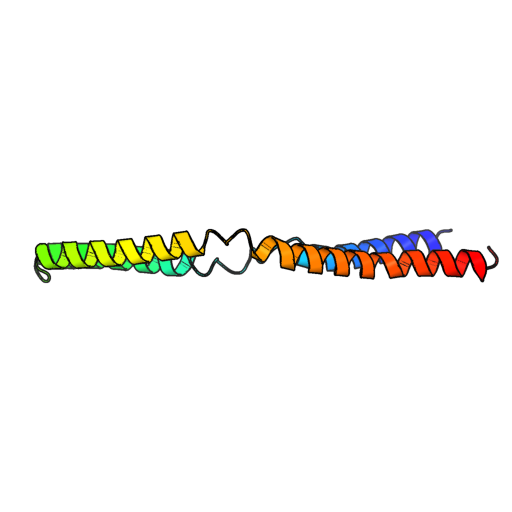19.419 1.00 70.12 97 SER A O 1
ATOM 715 N N . LEU A 1 98 ? 17.112 8.995 -17.545 1.00 76.12 98 LEU A N 1
ATOM 716 C CA . LEU A 1 98 ? 18.391 9.448 -18.095 1.00 76.12 98 LEU A CA 1
ATOM 717 C C . LEU A 1 98 ? 19.283 8.272 -18.496 1.00 76.12 98 LEU A C 1
ATOM 719 O O . LEU A 1 98 ? 19.847 8.298 -19.582 1.00 76.12 98 LEU A O 1
ATOM 723 N N . ALA A 1 99 ? 19.379 7.230 -17.668 1.00 72.12 99 ALA A N 1
ATOM 724 C CA . ALA A 1 99 ? 20.173 6.041 -17.971 1.00 72.12 99 ALA A CA 1
ATOM 725 C C . ALA A 1 99 ? 19.637 5.287 -19.199 1.00 72.12 99 ALA A C 1
ATOM 727 O O . ALA A 1 99 ? 20.411 4.891 -20.068 1.00 72.12 99 ALA A O 1
ATOM 728 N N . VAL A 1 100 ? 18.312 5.140 -19.306 1.00 73.62 100 VAL A N 1
ATOM 729 C CA . VAL A 1 100 ? 17.664 4.492 -20.457 1.00 73.62 100 VAL A CA 1
ATOM 730 C C . VAL A 1 100 ? 17.859 5.306 -21.735 1.00 73.62 100 VAL A C 1
ATOM 732 O O . VAL A 1 100 ? 18.149 4.725 -22.775 1.00 73.62 100 VAL A O 1
ATOM 735 N N . LEU A 1 101 ? 17.750 6.638 -21.669 1.00 73.88 101 LEU A N 1
ATOM 736 C CA . LEU A 1 101 ? 17.952 7.519 -22.826 1.00 73.88 101 LEU A CA 1
ATOM 737 C C . LEU A 1 101 ? 19.426 7.692 -23.207 1.00 73.88 101 LEU A C 1
ATOM 739 O O . LEU A 1 101 ? 19.725 7.928 -24.378 1.00 73.88 101 LEU A O 1
ATOM 743 N N . ALA A 1 102 ? 20.353 7.543 -22.261 1.00 76.12 102 ALA A N 1
ATOM 744 C CA . ALA A 1 102 ? 21.782 7.642 -22.531 1.00 76.12 102 ALA A CA 1
ATOM 745 C C . ALA A 1 102 ? 22.235 6.582 -23.541 1.00 76.12 102 ALA A C 1
ATOM 747 O O . ALA A 1 102 ? 23.013 6.899 -24.433 1.00 76.12 102 ALA A O 1
ATOM 748 N N . VAL A 1 103 ? 21.709 5.355 -23.458 1.00 72.31 103 VAL A N 1
ATOM 749 C CA . VAL A 1 103 ? 22.082 4.246 -24.352 1.00 72.31 103 VAL A CA 1
ATOM 750 C C . VAL A 1 103 ? 21.820 4.559 -25.838 1.00 72.31 103 VAL A C 1
ATOM 752 O O . VAL A 1 103 ? 22.778 4.519 -26.614 1.00 72.31 103 VAL A O 1
ATOM 755 N N . PRO A 1 104 ? 20.594 4.910 -26.280 1.00 67.94 104 PRO A N 1
ATOM 756 C CA . PRO A 1 104 ? 20.341 5.251 -27.677 1.00 67.94 104 PRO A CA 1
ATOM 757 C C . PRO A 1 104 ? 21.031 6.552 -28.102 1.00 67.94 104 PRO A C 1
ATOM 759 O O . PRO A 1 104 ? 21.513 6.625 -29.228 1.00 67.94 104 PRO A O 1
ATOM 762 N N . LEU A 1 105 ? 21.140 7.557 -27.223 1.00 77.38 105 LEU A N 1
ATOM 763 C CA . LEU A 1 105 ? 21.807 8.824 -27.554 1.00 77.38 105 LEU A CA 1
ATOM 764 C C . LEU A 1 105 ? 23.315 8.645 -27.775 1.00 77.38 105 LEU A C 1
ATOM 766 O O . LEU A 1 105 ? 23.857 9.159 -28.753 1.00 77.38 105 LEU A O 1
ATOM 770 N N . LEU A 1 106 ? 23.983 7.881 -26.908 1.00 77.44 106 LEU A N 1
ATOM 771 C CA . LEU A 1 106 ? 25.396 7.527 -27.062 1.00 77.44 106 LEU A CA 1
ATOM 772 C C . LEU A 1 106 ? 25.607 6.644 -28.289 1.00 77.44 106 LEU A C 1
ATOM 774 O O . LEU A 1 106 ? 26.538 6.880 -29.049 1.00 77.44 106 LEU A O 1
ATOM 778 N N . SER A 1 107 ? 24.735 5.659 -28.515 1.00 71.94 107 SER A N 1
ATOM 779 C CA . SER A 1 107 ? 24.826 4.776 -29.679 1.00 71.94 107 SER A CA 1
ATOM 780 C C . SER A 1 107 ? 24.702 5.549 -30.996 1.00 71.94 107 SER A C 1
ATOM 782 O O . SER A 1 107 ? 25.536 5.378 -31.886 1.00 71.94 107 SER A O 1
ATOM 784 N N . TRP A 1 108 ? 23.724 6.453 -31.100 1.00 74.00 108 TRP A N 1
ATOM 785 C CA . TRP A 1 108 ? 23.536 7.295 -32.282 1.00 74.00 108 TRP A CA 1
ATOM 786 C C . TRP A 1 108 ? 24.691 8.286 -32.468 1.00 74.00 108 TRP A C 1
ATOM 788 O O . TRP A 1 108 ? 25.180 8.467 -33.582 1.00 74.00 108 TRP A O 1
ATOM 798 N N . GLY A 1 109 ? 25.161 8.894 -31.373 1.00 75.81 109 GLY A N 1
ATOM 799 C CA . GLY A 1 109 ? 26.299 9.812 -31.380 1.00 75.81 109 GLY A CA 1
ATOM 800 C C . GLY A 1 109 ? 27.596 9.140 -31.830 1.00 75.81 109 GLY A C 1
ATOM 801 O O . GLY A 1 109 ? 28.277 9.660 -32.709 1.00 75.81 109 GLY A O 1
ATOM 802 N N . LEU A 1 110 ? 27.919 7.959 -31.293 1.00 78.31 110 LEU A N 1
ATOM 803 C CA . LEU A 1 110 ? 29.104 7.208 -31.713 1.00 78.31 110 LEU A CA 1
ATOM 804 C C . LEU A 1 110 ? 28.994 6.725 -33.162 1.00 78.31 110 LEU A C 1
ATOM 806 O O . LEU A 1 110 ? 29.983 6.802 -33.886 1.00 78.31 110 LEU A O 1
ATOM 810 N N . TYR A 1 111 ? 27.822 6.260 -33.608 1.00 69.94 111 TYR A N 1
ATOM 811 C CA . TYR A 1 111 ? 27.640 5.830 -34.997 1.00 69.94 111 TYR A CA 1
ATOM 812 C C . TYR A 1 111 ? 27.801 6.992 -35.985 1.00 69.94 111 TYR A C 1
ATOM 814 O O . TYR A 1 111 ? 28.406 6.808 -37.033 1.00 69.94 111 TYR A O 1
ATOM 822 N N . GLY A 1 112 ? 27.348 8.200 -35.640 1.00 75.94 112 GLY A N 1
ATOM 823 C CA . GLY A 1 112 ? 27.557 9.380 -36.484 1.00 75.94 112 GLY A CA 1
ATOM 824 C C . GLY A 1 112 ? 29.025 9.804 -36.631 1.00 75.94 112 GLY A C 1
ATOM 825 O O . GLY A 1 112 ? 29.365 10.448 -37.618 1.00 75.94 112 GLY A O 1
ATOM 826 N N . VAL A 1 113 ? 29.891 9.456 -35.668 1.00 74.69 113 VAL A N 1
ATOM 827 C CA . VAL A 1 113 ? 31.319 9.830 -35.675 1.00 74.69 113 VAL A CA 1
ATOM 828 C C . VAL A 1 113 ? 32.209 8.709 -36.223 1.00 74.69 113 VAL A C 1
ATOM 830 O O . VAL A 1 113 ? 33.155 8.990 -36.954 1.00 74.69 113 VAL A O 1
ATOM 833 N N . LEU A 1 114 ? 31.939 7.449 -35.865 1.00 75.38 114 LEU A N 1
ATOM 834 C CA . LEU A 1 114 ? 32.758 6.290 -36.258 1.00 75.38 114 LEU A CA 1
ATOM 835 C C . LEU A 1 114 ? 32.178 5.509 -37.440 1.00 75.38 114 LEU A C 1
ATOM 837 O O . LEU A 1 114 ? 32.900 4.751 -38.085 1.00 75.38 114 LEU A O 1
ATOM 841 N N . GLY A 1 115 ? 30.879 5.626 -37.691 1.00 61.56 115 GLY A N 1
ATOM 842 C CA . GLY A 1 115 ? 30.204 4.891 -38.749 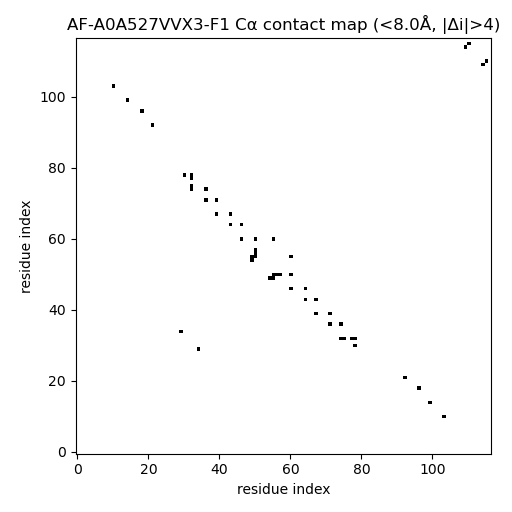1.00 61.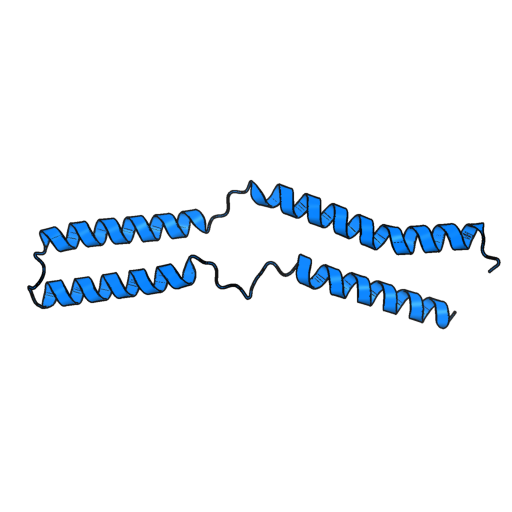56 115 GLY A CA 1
ATOM 843 C C . GLY A 1 115 ? 30.321 5.604 -40.089 1.00 61.56 115 GLY A C 1
ATOM 844 O O . GLY A 1 115 ? 30.154 6.817 -40.186 1.00 61.56 115 GLY A O 1
ATOM 845 N N . SER A 1 116 ? 30.563 4.835 -41.146 1.00 62.25 116 SER A N 1
ATOM 846 C CA . SER A 1 116 ? 30.264 5.269 -42.509 1.00 62.25 116 SER A CA 1
ATOM 847 C C . SER A 1 116 ? 28.812 4.883 -42.840 1.00 62.25 116 SER A C 1
ATOM 849 O O . SER A 1 116 ? 28.473 3.710 -42.639 1.00 62.25 116 SER A O 1
ATOM 851 N N . PRO A 1 117 ? 27.967 5.827 -43.295 1.00 59.12 117 PRO A N 1
ATOM 852 C CA . PRO A 1 117 ? 26.556 5.578 -43.601 1.00 59.12 117 PRO A CA 1
ATOM 853 C C . PRO A 1 117 ? 26.336 4.542 -44.712 1.00 59.12 117 PRO A C 1
ATOM 855 O O . PRO A 1 117 ? 27.209 4.426 -45.603 1.00 59.12 117 PRO A O 1
#

Foldseek 3Di:
DVVVVVVVVVLVVVLVVVVVVLPPDPPPPPDPLVVVLVVLVVVLVVLVVCVVVVVDDPVVSVVVVVVSVVVNVVSVVVVPPDPVVVVVSVVVSVVSNCVSVCVVVVVVVCCVVPNDD